Protein AF-A0A4Q5R2R3-F1 (afdb_monomer_lite)

Structure (mmCIF, N/CA/C/O backbone):
data_AF-A0A4Q5R2R3-F1
#
_entry.id   AF-A0A4Q5R2R3-F1
#
loop_
_atom_site.group_PDB
_atom_site.id
_atom_site.type_symbol
_atom_site.label_atom_id
_atom_site.label_alt_id
_atom_site.label_comp_id
_atom_site.label_asym_id
_atom_site.label_entity_id
_atom_site.label_seq_id
_atom_site.pdbx_PDB_ins_code
_atom_site.Cartn_x
_atom_site.Cartn_y
_atom_site.Cartn_z
_atom_site.occupancy
_atom_site.B_iso_or_equiv
_atom_site.auth_seq_id
_atom_site.auth_comp_id
_atom_site.auth_asym_id
_atom_site.auth_atom_id
_atom_site.pdbx_PDB_model_num
ATOM 1 N N . MET A 1 1 ? 22.946 -12.506 -5.726 1.00 46.28 1 MET A N 1
ATOM 2 C CA . MET A 1 1 ? 22.384 -12.528 -4.354 1.00 46.28 1 MET A CA 1
ATOM 3 C C . MET A 1 1 ? 20.900 -12.138 -4.321 1.00 46.28 1 MET A C 1
ATOM 5 O O . MET A 1 1 ? 20.165 -12.759 -3.572 1.00 46.28 1 MET A O 1
ATOM 9 N N . VAL A 1 2 ? 20.431 -11.201 -5.161 1.00 53.28 2 VAL A N 1
ATOM 10 C CA . VAL A 1 2 ? 19.013 -10.762 -5.212 1.00 53.28 2 VAL A CA 1
ATOM 11 C C . VAL A 1 2 ? 18.038 -11.823 -5.771 1.00 53.28 2 VAL A C 1
ATOM 13 O O . VAL A 1 2 ? 16.881 -11.859 -5.369 1.00 53.28 2 VAL A O 1
ATOM 16 N N . THR A 1 3 ? 18.492 -12.733 -6.640 1.00 55.88 3 THR A N 1
ATOM 17 C CA . THR A 1 3 ? 17.652 -13.780 -7.265 1.00 55.88 3 THR A CA 1
ATOM 18 C C . THR A 1 3 ? 17.137 -14.836 -6.283 1.00 55.88 3 THR A C 1
ATOM 20 O O . THR A 1 3 ? 15.954 -15.158 -6.308 1.00 55.88 3 THR A O 1
ATOM 23 N N . ARG A 1 4 ? 17.973 -15.297 -5.341 1.00 57.84 4 ARG A N 1
ATOM 24 C CA . ARG A 1 4 ? 17.592 -16.354 -4.383 1.00 57.84 4 ARG A CA 1
ATOM 25 C C . ARG A 1 4 ? 16.454 -15.961 -3.437 1.00 57.84 4 ARG A C 1
ATOM 27 O O . ARG A 1 4 ? 15.723 -16.828 -2.979 1.00 57.84 4 ARG A O 1
ATOM 34 N N . PHE A 1 5 ? 16.301 -14.672 -3.135 1.00 59.06 5 PHE A N 1
ATOM 35 C CA . PHE A 1 5 ? 15.263 -14.202 -2.213 1.00 59.06 5 PHE A CA 1
ATOM 36 C C . PHE A 1 5 ? 13.872 -14.220 -2.860 1.00 59.06 5 PHE A C 1
ATOM 38 O O . PHE A 1 5 ? 12.910 -14.655 -2.235 1.00 59.06 5 PHE A O 1
ATOM 45 N N . LYS A 1 6 ? 13.783 -13.824 -4.138 1.00 60.69 6 LYS A N 1
ATOM 46 C CA . LYS A 1 6 ? 12.540 -13.900 -4.921 1.00 60.69 6 LYS A CA 1
ATOM 47 C C . LYS A 1 6 ? 12.126 -15.334 -5.236 1.00 60.69 6 LYS A C 1
ATOM 49 O O . LYS A 1 6 ? 10.940 -15.621 -5.276 1.00 60.69 6 LYS A O 1
ATOM 54 N N . GLU A 1 7 ? 13.086 -16.232 -5.436 1.00 62.47 7 GLU A N 1
ATOM 55 C CA . GLU A 1 7 ? 12.806 -17.660 -5.643 1.00 62.47 7 GLU A CA 1
ATOM 56 C C . GLU A 1 7 ? 12.306 -18.340 -4.361 1.00 62.47 7 GLU A C 1
ATOM 58 O O . GLU A 1 7 ? 11.415 -19.181 -4.421 1.00 62.47 7 GLU A O 1
ATOM 63 N N . ALA A 1 8 ? 12.851 -17.959 -3.200 1.00 67.94 8 ALA A N 1
ATOM 64 C CA . ALA A 1 8 ? 12.448 -18.519 -1.912 1.00 67.94 8 ALA A CA 1
ATOM 65 C C . ALA A 1 8 ? 11.093 -17.982 -1.422 1.00 67.94 8 ALA A C 1
ATOM 67 O O . ALA A 1 8 ? 10.328 -18.734 -0.822 1.00 67.94 8 ALA A O 1
ATOM 68 N N . LEU A 1 9 ? 10.782 -16.704 -1.675 1.00 65.44 9 LEU A N 1
ATOM 69 C CA . LEU A 1 9 ? 9.484 -16.108 -1.358 1.00 65.44 9 LEU A CA 1
ATOM 70 C C . LEU A 1 9 ? 8.958 -15.240 -2.519 1.00 65.44 9 LEU A C 1
ATOM 72 O O . LEU A 1 9 ? 9.043 -14.009 -2.465 1.00 65.44 9 LEU A O 1
ATOM 76 N N . PRO A 1 10 ? 8.346 -15.855 -3.546 1.00 64.69 10 PRO A N 1
ATOM 77 C CA . PRO A 1 10 ? 7.868 -15.144 -4.737 1.00 64.69 10 PRO A CA 1
ATOM 78 C C . PRO A 1 10 ? 6.743 -14.138 -4.458 1.00 64.69 10 PRO A C 1
ATOM 80 O O . PRO A 1 10 ? 6.491 -13.259 -5.277 1.00 64.69 10 PRO A O 1
ATOM 83 N N . TYR A 1 11 ? 6.096 -14.230 -3.292 1.00 68.56 11 TYR A N 1
ATOM 84 C CA . TYR A 1 11 ? 4.989 -13.360 -2.889 1.00 68.56 11 TYR A CA 1
ATOM 85 C C . TYR A 1 11 ? 5.339 -12.382 -1.761 1.00 68.56 11 TYR A C 1
ATOM 87 O O . TYR A 1 11 ? 4.468 -11.650 -1.300 1.00 68.56 11 TYR A O 1
ATOM 95 N N . PHE A 1 12 ? 6.591 -12.343 -1.293 1.00 71.50 12 PHE A N 1
ATOM 96 C CA . PHE A 1 12 ? 6.954 -11.489 -0.155 1.00 71.50 12 PHE A CA 1
ATOM 97 C C . PHE A 1 12 ? 6.822 -9.996 -0.457 1.00 71.50 12 PHE A C 1
ATOM 99 O O . PHE A 1 12 ? 6.489 -9.214 0.431 1.00 71.50 12 PHE A O 1
ATOM 106 N N . ASP A 1 13 ? 7.013 -9.621 -1.723 1.00 65.75 13 ASP A N 1
ATOM 107 C CA . ASP A 1 13 ? 6.821 -8.253 -2.210 1.00 65.75 13 ASP A CA 1
ATOM 108 C C . ASP A 1 13 ? 5.364 -7.773 -2.007 1.00 65.75 13 ASP A C 1
ATOM 110 O O . ASP A 1 13 ? 5.130 -6.577 -1.876 1.00 65.75 13 ASP A O 1
ATOM 114 N N . TYR A 1 14 ? 4.404 -8.703 -1.893 1.00 65.75 14 TYR A N 1
ATOM 115 C CA . TYR A 1 14 ? 2.988 -8.447 -1.603 1.00 65.75 14 TYR A CA 1
ATOM 116 C C . TYR A 1 14 ? 2.645 -8.551 -0.107 1.00 65.75 14 TYR A C 1
AT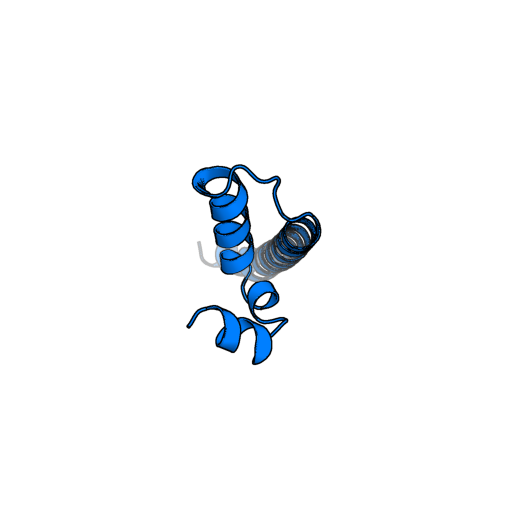OM 118 O O . TYR A 1 14 ? 1.517 -8.302 0.291 1.00 65.75 14 TYR A O 1
ATOM 126 N N . LEU A 1 15 ? 3.571 -8.934 0.773 1.00 75.75 15 LEU A N 1
ATOM 127 C CA . LEU A 1 15 ? 3.263 -9.007 2.207 1.00 75.75 15 LEU A CA 1
ATOM 128 C C . LEU A 1 15 ? 3.313 -7.621 2.869 1.00 75.75 15 LEU A C 1
ATOM 130 O O . LEU A 1 15 ? 2.636 -7.370 3.866 1.00 75.75 15 LEU A O 1
ATOM 134 N N . ASN A 1 16 ? 4.142 -6.731 2.319 1.00 79.50 16 ASN A N 1
ATOM 135 C CA . ASN A 1 16 ? 4.407 -5.408 2.859 1.00 79.50 16 ASN A CA 1
ATOM 136 C C . ASN A 1 16 ? 4.096 -4.328 1.806 1.00 79.50 16 ASN A C 1
ATOM 138 O O . ASN A 1 16 ? 4.854 -4.215 0.842 1.00 79.50 16 ASN A O 1
ATOM 142 N N . PRO A 1 17 ? 3.074 -3.473 2.006 1.00 78.31 17 PRO A N 1
ATOM 143 C CA . PRO A 1 17 ? 2.726 -2.424 1.042 1.00 78.31 17 PRO A CA 1
ATOM 144 C C . PRO A 1 17 ? 3.850 -1.390 0.840 1.00 78.31 17 PRO A C 1
ATOM 146 O O . PRO A 1 17 ? 3.942 -0.748 -0.201 1.00 78.31 17 PRO A O 1
ATOM 149 N N . ILE A 1 18 ? 4.778 -1.247 1.797 1.00 84.25 18 ILE A N 1
ATOM 150 C CA . ILE A 1 18 ? 5.965 -0.393 1.619 1.00 84.25 18 ILE A CA 1
ATOM 151 C C . ILE A 1 18 ? 6.917 -0.988 0.570 1.00 84.25 18 ILE A C 1
ATOM 153 O O . ILE A 1 18 ? 7.565 -0.243 -0.168 1.00 84.25 18 ILE A O 1
ATOM 157 N N . ALA A 1 19 ? 7.000 -2.318 0.465 1.00 85.44 19 ALA A N 1
ATOM 158 C CA . ALA A 1 19 ? 7.830 -2.970 -0.544 1.00 85.44 19 ALA A CA 1
ATOM 159 C C . ALA A 1 19 ? 7.310 -2.677 -1.960 1.00 85.44 19 ALA A C 1
ATOM 161 O O . ALA A 1 19 ? 8.114 -2.321 -2.823 1.00 85.44 19 ALA A O 1
ATOM 162 N N . GLY A 1 20 ? 5.989 -2.727 -2.176 1.00 85.25 20 GLY A N 1
ATOM 163 C CA . GLY A 1 20 ? 5.345 -2.358 -3.444 1.00 85.25 20 GLY A CA 1
ATOM 164 C C . GLY A 1 20 ? 5.683 -0.931 -3.888 1.00 85.25 20 GLY A C 1
ATOM 165 O O . GLY A 1 20 ? 6.160 -0.721 -5.011 1.00 85.25 20 GLY A O 1
ATOM 166 N N . ILE A 1 21 ? 5.585 0.034 -2.966 1.00 86.69 21 ILE A N 1
ATOM 167 C CA . ILE A 1 21 ? 5.968 1.435 -3.202 1.00 86.69 21 ILE A CA 1
ATOM 168 C C . ILE A 1 21 ? 7.450 1.547 -3.590 1.00 86.69 21 ILE A C 1
ATOM 170 O O . ILE A 1 21 ? 7.777 2.159 -4.608 1.00 86.69 21 ILE A O 1
ATOM 174 N N . ILE A 1 22 ? 8.360 0.938 -2.821 1.00 89.00 22 ILE A N 1
ATOM 175 C CA . ILE A 1 22 ? 9.809 1.004 -3.080 1.00 89.00 22 ILE A CA 1
ATOM 176 C C . ILE A 1 22 ? 10.160 0.381 -4.438 1.00 89.00 22 ILE A C 1
ATOM 178 O O . ILE A 1 22 ? 10.986 0.927 -5.174 1.00 89.00 22 ILE A O 1
ATOM 182 N N . ILE A 1 23 ? 9.544 -0.751 -4.787 1.00 88.38 23 ILE A N 1
ATOM 183 C CA . ILE A 1 23 ? 9.771 -1.442 -6.063 1.00 88.38 23 ILE A CA 1
ATOM 184 C C . ILE A 1 23 ? 9.310 -0.571 -7.234 1.00 88.38 23 ILE A C 1
ATOM 186 O O . ILE A 1 23 ? 10.046 -0.427 -8.214 1.00 88.38 23 ILE A O 1
ATOM 190 N N . ASN A 1 24 ? 8.132 0.046 -7.129 1.00 90.12 24 ASN A N 1
ATOM 191 C CA . ASN A 1 24 ? 7.605 0.929 -8.167 1.00 90.12 24 ASN A CA 1
ATOM 192 C C . ASN A 1 24 ? 8.447 2.200 -8.331 1.00 90.12 24 ASN A C 1
ATOM 194 O O . ASN A 1 24 ? 8.801 2.553 -9.456 1.00 90.12 24 ASN A O 1
ATOM 198 N N . VAL A 1 25 ? 8.851 2.836 -7.227 1.00 91.75 25 VAL A N 1
ATOM 199 C CA . VAL A 1 25 ? 9.759 3.994 -7.258 1.00 91.75 25 VAL A CA 1
ATOM 200 C C . VAL A 1 25 ? 11.084 3.623 -7.922 1.00 91.75 25 VAL A C 1
ATOM 202 O O . VAL A 1 25 ? 11.546 4.342 -8.806 1.00 91.75 25 VAL A O 1
ATOM 205 N N . ARG A 1 26 ? 11.673 2.474 -7.566 1.00 91.31 26 ARG A N 1
ATOM 206 C CA . ARG A 1 26 ? 12.908 1.980 -8.190 1.00 91.31 26 ARG A CA 1
ATOM 207 C C . ARG A 1 26 ? 12.742 1.761 -9.695 1.00 91.31 26 ARG A C 1
ATOM 209 O O . ARG A 1 26 ? 13.603 2.203 -10.453 1.00 91.31 26 ARG A O 1
ATOM 216 N N . ARG A 1 27 ? 11.658 1.109 -10.135 1.00 91.50 27 ARG A N 1
ATOM 217 C CA . ARG A 1 27 ? 11.408 0.843 -11.566 1.00 91.50 27 ARG A CA 1
ATOM 218 C C . ARG A 1 27 ? 11.369 2.128 -12.383 1.00 91.50 27 ARG A C 1
ATOM 220 O O . ARG A 1 27 ? 12.013 2.185 -13.425 1.00 91.50 27 ARG A O 1
ATOM 227 N N . VAL A 1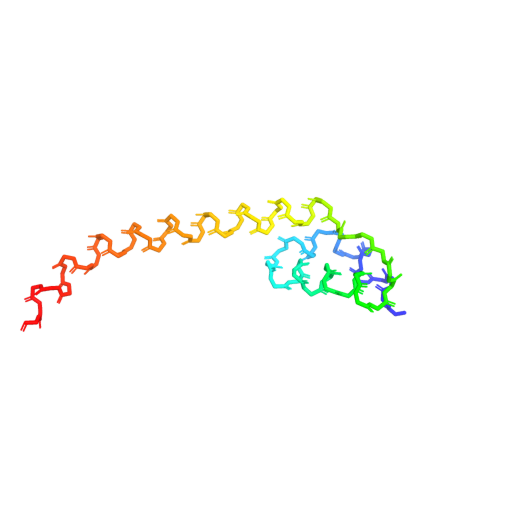 28 ? 10.685 3.159 -11.893 1.00 93.19 28 VAL A N 1
ATOM 228 C CA . VAL A 1 28 ? 10.567 4.430 -12.620 1.00 93.19 28 VAL A CA 1
ATOM 229 C C . VAL A 1 28 ? 11.857 5.240 -12.541 1.00 93.19 28 VAL A C 1
ATOM 231 O O . VAL A 1 28 ? 12.375 5.668 -13.567 1.00 93.19 28 VAL A O 1
ATOM 234 N N . MET A 1 29 ? 12.392 5.440 -11.335 1.00 92.81 29 MET A N 1
ATOM 235 C CA . MET A 1 29 ? 13.504 6.368 -11.107 1.00 92.81 29 MET A CA 1
ATOM 236 C C . MET A 1 29 ? 14.860 5.803 -11.534 1.00 92.81 29 MET A C 1
ATOM 238 O O . MET A 1 29 ? 15.701 6.547 -12.026 1.00 92.81 29 MET A O 1
ATOM 242 N N . MET A 1 30 ? 15.099 4.505 -11.320 1.00 93.38 30 MET A N 1
ATOM 243 C CA . MET A 1 30 ? 16.409 3.888 -11.563 1.00 93.38 30 MET A CA 1
ATOM 244 C C . MET A 1 30 ? 16.446 3.073 -12.851 1.00 93.38 30 MET A C 1
ATOM 246 O O . MET A 1 30 ? 17.471 3.043 -13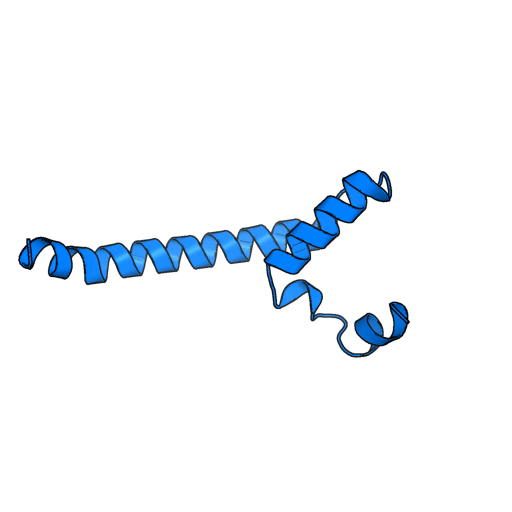.523 1.00 93.38 30 MET A O 1
ATOM 250 N N . GLU A 1 31 ? 15.351 2.389 -13.188 1.00 93.12 31 GLU A N 1
ATOM 251 C CA . GLU A 1 31 ? 15.316 1.500 -14.356 1.00 93.12 31 GLU A CA 1
ATOM 252 C C . GLU A 1 31 ? 14.677 2.149 -15.590 1.00 93.12 31 GLU A C 1
ATOM 254 O O . GLU A 1 31 ? 14.723 1.555 -16.666 1.00 93.12 31 GLU A O 1
ATOM 259 N N . GLY A 1 32 ? 14.064 3.334 -15.452 1.00 92.38 32 GLY A N 1
ATOM 260 C CA . GLY A 1 32 ? 13.340 4.008 -16.535 1.00 92.38 32 GLY A CA 1
ATOM 261 C C . GLY A 1 32 ? 12.143 3.208 -17.064 1.00 92.38 32 GLY A C 1
ATOM 262 O O . GLY A 1 32 ? 11.698 3.425 -18.189 1.00 92.38 32 GLY A O 1
ATOM 263 N N . LYS A 1 33 ? 11.640 2.246 -16.282 1.00 92.69 33 LYS A N 1
ATOM 264 C CA . LYS A 1 33 ? 10.522 1.371 -16.647 1.00 92.69 33 LYS A CA 1
ATOM 265 C C . LYS A 1 33 ? 9.227 1.879 -16.038 1.00 92.69 33 LYS A C 1
ATOM 267 O O . LYS A 1 33 ? 9.213 2.475 -14.964 1.00 92.69 33 LYS A O 1
ATOM 272 N N . ALA A 1 34 ? 8.119 1.546 -16.692 1.00 91.31 34 ALA A N 1
ATOM 273 C CA . ALA A 1 34 ? 6.804 1.767 -16.116 1.00 91.31 34 ALA A CA 1
ATOM 274 C C . ALA A 1 34 ? 6.647 1.021 -14.766 1.00 91.31 34 ALA A C 1
ATOM 276 O O . ALA A 1 34 ? 7.257 -0.049 -14.578 1.00 91.31 34 ALA A O 1
ATOM 277 N N . PRO A 1 35 ? 5.824 1.565 -13.846 1.00 89.56 35 PRO A N 1
ATOM 278 C CA . PRO A 1 35 ? 5.425 0.876 -12.625 1.00 89.56 35 PRO A CA 1
ATOM 279 C C . PRO A 1 35 ? 4.821 -0.495 -12.921 1.00 89.56 35 PRO A C 1
ATOM 281 O O . PRO A 1 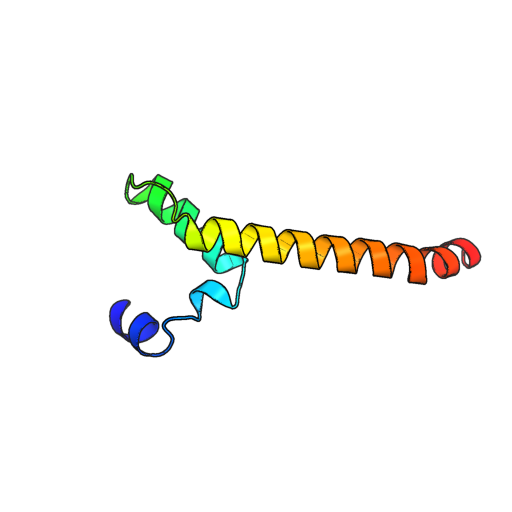35 ? 4.273 -0.736 -13.996 1.00 89.56 35 PRO A O 1
ATOM 284 N N . ASP A 1 36 ? 4.903 -1.388 -11.945 1.00 89.12 36 ASP A N 1
ATOM 285 C CA . ASP A 1 36 ? 4.214 -2.665 -11.987 1.00 89.12 36 ASP A CA 1
ATOM 286 C C . ASP A 1 36 ? 2.716 -2.469 -11.668 1.00 89.12 36 ASP A C 1
ATOM 288 O O . ASP A 1 36 ? 2.380 -2.078 -10.542 1.00 89.12 36 ASP A O 1
ATOM 292 N N . PRO A 1 37 ? 1.802 -2.731 -12.622 1.00 87.44 37 PRO A N 1
ATOM 293 C CA . PRO A 1 37 ? 0.377 -2.497 -12.410 1.00 87.44 37 PRO A CA 1
ATOM 294 C C . PRO A 1 37 ? -0.220 -3.429 -11.350 1.00 87.44 37 PRO A C 1
ATOM 296 O O . PRO A 1 37 ? -1.165 -3.045 -10.662 1.00 87.44 37 PRO A O 1
ATOM 299 N N . SER A 1 38 ? 0.323 -4.641 -11.196 1.00 87.88 38 SER A N 1
ATOM 300 C CA . SER A 1 38 ? -0.169 -5.616 -10.224 1.00 87.88 38 SER A CA 1
ATOM 301 C C . SER A 1 38 ? 0.205 -5.217 -8.801 1.00 87.88 38 SER A C 1
ATOM 303 O O . SER A 1 38 ? -0.650 -5.274 -7.919 1.00 87.88 38 SER A O 1
ATOM 305 N N . LEU A 1 39 ? 1.446 -4.768 -8.573 1.00 84.31 39 LEU A N 1
ATOM 306 C CA . LEU A 1 39 ? 1.847 -4.227 -7.264 1.00 84.31 39 LEU A CA 1
ATOM 307 C C . LEU A 1 39 ? 1.067 -2.953 -6.928 1.00 84.31 39 LEU A C 1
ATOM 309 O O . LEU A 1 39 ? 0.580 -2.813 -5.813 1.00 84.31 39 LEU A O 1
ATOM 313 N N . PHE A 1 40 ? 0.867 -2.065 -7.905 1.00 85.06 40 PHE A N 1
ATOM 314 C CA . PHE A 1 40 ? 0.102 -0.836 -7.694 1.00 85.06 40 PHE A CA 1
ATOM 315 C C . PHE A 1 40 ? -1.358 -1.102 -7.287 1.00 85.06 40 PHE A C 1
ATOM 317 O O . PHE A 1 40 ? -1.858 -0.506 -6.333 1.00 85.06 40 PHE A O 1
ATOM 324 N N . ALA A 1 41 ? -2.044 -2.021 -7.975 1.00 89.06 41 ALA A N 1
ATOM 325 C CA . ALA A 1 41 ? -3.410 -2.407 -7.618 1.00 89.06 41 ALA A CA 1
ATOM 326 C C . ALA A 1 41 ? -3.482 -3.016 -6.209 1.00 89.06 41 ALA A C 1
ATOM 328 O O . ALA A 1 41 ? -4.422 -2.759 -5.458 1.00 89.06 41 ALA A O 1
ATOM 329 N N . PHE A 1 42 ? -2.473 -3.797 -5.837 1.00 88.31 42 PHE A N 1
ATOM 330 C CA . PHE A 1 42 ? -2.395 -4.423 -4.528 1.00 88.31 42 PHE A CA 1
ATOM 331 C C . PHE A 1 42 ? -2.163 -3.402 -3.401 1.00 88.31 42 PHE A C 1
ATOM 333 O O . PHE A 1 42 ? -2.867 -3.436 -2.390 1.00 88.31 42 PHE A O 1
ATOM 340 N N . ASP A 1 43 ? -1.266 -2.435 -3.607 1.00 87.94 43 ASP A N 1
ATOM 341 C CA . ASP A 1 43 ? -1.025 -1.331 -2.668 1.00 87.94 43 ASP A CA 1
ATOM 342 C C . ASP A 1 43 ? -2.289 -0.474 -2.462 1.00 87.94 43 ASP A C 1
ATOM 344 O O . ASP A 1 43 ? -2.582 -0.037 -1.342 1.00 87.94 43 ASP A O 1
ATOM 348 N N . LEU A 1 44 ? -3.095 -0.281 -3.514 1.00 90.38 44 LEU A N 1
ATOM 349 C CA . LEU A 1 44 ? -4.394 0.395 -3.417 1.00 90.38 44 LEU A CA 1
ATOM 350 C C . LEU A 1 44 ? -5.390 -0.387 -2.557 1.00 90.38 44 LEU A C 1
ATOM 352 O O . LEU A 1 44 ? -6.052 0.204 -1.702 1.00 90.38 44 LEU A O 1
ATOM 356 N N . VAL A 1 45 ? -5.483 -1.706 -2.744 1.00 92.56 45 VAL A N 1
ATOM 357 C CA . VAL A 1 45 ? -6.347 -2.565 -1.920 1.00 92.56 45 VAL A CA 1
ATOM 358 C C . VAL A 1 45 ? -5.923 -2.498 -0.454 1.00 92.56 45 VAL A C 1
ATOM 360 O O . VAL A 1 45 ? -6.772 -2.279 0.409 1.00 92.56 45 VAL A O 1
ATOM 363 N N . TYR A 1 46 ? -4.623 -2.604 -0.167 1.00 90.00 46 TYR A N 1
ATOM 364 C CA . TYR A 1 46 ? -4.100 -2.451 1.194 1.00 90.00 46 TYR A CA 1
ATOM 365 C C . TYR A 1 46 ? -4.485 -1.106 1.805 1.00 90.00 46 TYR A C 1
ATOM 367 O O . TYR A 1 46 ? -4.975 -1.058 2.933 1.00 90.00 46 TYR A O 1
ATOM 375 N N . SER A 1 47 ? -4.310 -0.022 1.050 1.00 91.88 47 SER A N 1
ATOM 376 C CA . SER A 1 47 ? -4.625 1.333 1.506 1.00 91.88 47 SER A CA 1
ATOM 377 C C . SER A 1 47 ? -6.114 1.500 1.823 1.00 91.88 47 SER A C 1
ATOM 379 O O . SER A 1 47 ? -6.464 2.076 2.853 1.00 91.88 47 SER A O 1
ATOM 381 N N . LEU A 1 48 ? -6.997 0.946 0.987 1.00 95.69 48 LEU A N 1
ATOM 382 C CA . LEU A 1 48 ? -8.444 0.962 1.218 1.00 95.69 48 LEU A CA 1
ATOM 383 C C . LEU A 1 48 ? -8.835 0.164 2.463 1.00 95.69 48 LEU A C 1
ATOM 385 O O . LEU A 1 48 ? -9.609 0.654 3.282 1.00 95.69 48 LEU A O 1
ATOM 389 N N . VAL A 1 49 ? -8.280 -1.038 2.637 1.00 94.94 49 VAL A N 1
ATOM 390 C CA . VAL A 1 49 ? -8.515 -1.863 3.832 1.00 94.94 49 VAL A CA 1
ATOM 391 C C . VAL A 1 49 ? -8.081 -1.109 5.087 1.00 94.94 49 VAL A C 1
ATOM 393 O O . VAL A 1 49 ? -8.840 -1.026 6.053 1.00 94.94 49 VAL A O 1
ATOM 396 N N . PHE A 1 50 ? -6.894 -0.501 5.061 1.00 94.75 50 PHE A N 1
ATOM 397 C CA . PHE A 1 50 ? -6.370 0.262 6.191 1.00 94.75 50 PHE A CA 1
ATOM 398 C C . PHE A 1 50 ? -7.232 1.488 6.508 1.00 94.75 50 PHE A C 1
ATOM 400 O O . PHE A 1 50 ? -7.509 1.761 7.675 1.00 94.75 50 PHE A O 1
ATOM 407 N N . LEU A 1 51 ? -7.709 2.193 5.478 1.00 95.69 51 LEU A N 1
ATOM 408 C CA . LEU A 1 51 ? -8.614 3.329 5.631 1.00 95.69 51 LEU A CA 1
ATOM 409 C C . LEU A 1 51 ? -9.942 2.907 6.265 1.00 95.69 51 LEU A C 1
ATOM 411 O O . LEU A 1 51 ? -10.388 3.539 7.219 1.00 95.69 51 LEU A O 1
ATOM 415 N N . ILE A 1 52 ? -10.556 1.827 5.776 1.00 96.81 52 ILE A N 1
ATOM 416 C CA . ILE A 1 52 ? -11.818 1.306 6.316 1.00 96.81 52 ILE A CA 1
ATOM 417 C C . ILE A 1 52 ? -11.647 0.925 7.788 1.00 96.81 52 ILE A C 1
ATOM 419 O O . ILE A 1 52 ? -12.468 1.313 8.619 1.00 96.81 52 ILE A O 1
ATOM 423 N N . ILE A 1 53 ? -10.568 0.214 8.126 1.00 96.06 53 ILE A N 1
ATOM 424 C CA . ILE A 1 53 ? -10.256 -0.152 9.513 1.00 96.06 53 ILE A CA 1
ATOM 425 C C . ILE A 1 53 ? -10.054 1.104 10.364 1.00 96.06 53 ILE A C 1
ATOM 427 O O . ILE A 1 53 ? -10.614 1.193 11.454 1.00 96.06 53 ILE A O 1
ATOM 431 N N . GLY A 1 54 ? -9.302 2.089 9.868 1.00 94.38 54 GLY A N 1
ATOM 432 C CA . GLY A 1 54 ? -9.055 3.351 10.563 1.00 94.38 54 GLY A CA 1
ATOM 433 C C . GLY A 1 54 ? -10.340 4.126 10.851 1.00 94.38 54 GLY A C 1
ATOM 434 O O . GLY A 1 54 ? -10.567 4.531 11.988 1.00 94.38 54 GLY A O 1
ATOM 435 N N . VAL A 1 55 ? -11.220 4.266 9.857 1.00 94.69 55 VAL A N 1
ATOM 436 C CA . VAL A 1 55 ? -12.526 4.927 10.010 1.00 94.69 55 VAL A CA 1
ATOM 437 C C . VAL A 1 55 ? -13.427 4.149 10.966 1.00 94.69 55 VAL A C 1
ATOM 439 O O . VAL A 1 55 ? -14.064 4.741 11.836 1.00 94.69 55 VAL A O 1
ATOM 442 N N . TRP A 1 56 ? -13.466 2.820 10.860 1.00 93.75 56 TRP A N 1
ATOM 443 C CA . TRP A 1 56 ? -14.255 1.984 11.764 1.00 93.75 56 TRP A CA 1
ATOM 444 C C . TRP A 1 56 ? -13.776 2.097 13.217 1.00 93.75 56 TRP A C 1
ATOM 446 O O . TRP A 1 56 ? -14.589 2.281 14.127 1.00 93.75 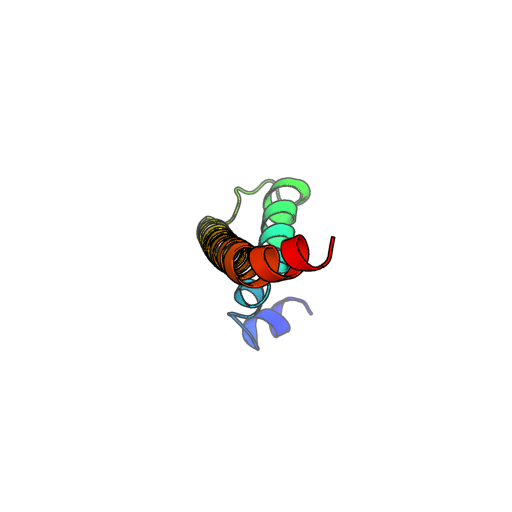56 TRP A O 1
ATOM 456 N N . LEU A 1 57 ? -12.460 2.042 13.441 1.00 93.31 57 LEU A N 1
ATOM 457 C CA . LEU A 1 57 ? -11.856 2.239 14.757 1.00 93.31 57 LEU A CA 1
ATOM 458 C C . LEU A 1 57 ? -12.137 3.642 15.290 1.00 93.31 57 LEU A C 1
ATOM 460 O O . LEU A 1 57 ? -12.515 3.770 16.451 1.00 93.31 57 LEU A O 1
ATOM 464 N N . LEU A 1 58 ? -12.007 4.675 14.456 1.00 91.31 58 LEU A N 1
ATOM 465 C CA . LEU A 1 58 ? -12.294 6.054 14.839 1.00 91.31 58 LEU A CA 1
ATOM 466 C C . LEU A 1 58 ? -13.759 6.230 15.239 1.00 91.31 58 LEU A C 1
ATOM 468 O O . LEU A 1 58 ? -14.030 6.839 16.262 1.00 91.31 58 LEU A O 1
ATOM 472 N N . ASN A 1 59 ? -14.705 5.650 14.506 1.00 87.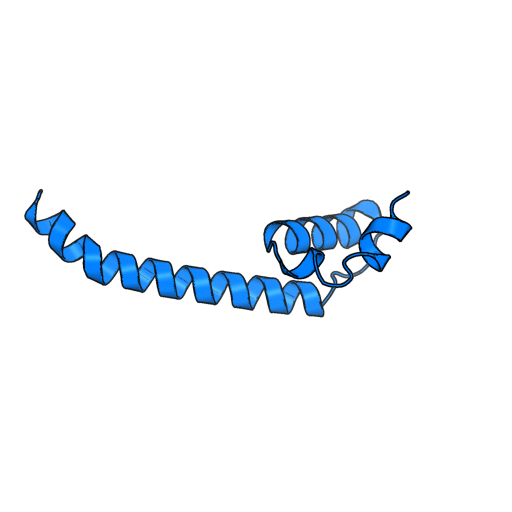62 59 ASN A N 1
ATOM 473 C CA . ASN A 1 59 ? -16.121 5.738 14.866 1.00 87.62 59 ASN A CA 1
ATOM 474 C C . ASN A 1 59 ? -16.431 4.984 16.168 1.00 87.62 59 ASN A C 1
ATOM 476 O O . ASN A 1 59 ? -17.224 5.445 16.986 1.00 87.62 59 ASN A O 1
ATOM 480 N N . LYS A 1 60 ? -15.780 3.837 16.396 1.00 86.19 60 LYS A N 1
ATOM 481 C CA . LYS A 1 60 ? -15.985 3.018 17.600 1.00 86.19 60 LYS A CA 1
ATOM 482 C C . LYS A 1 60 ? -15.323 3.603 18.850 1.00 86.19 60 LYS A C 1
ATOM 484 O O . LYS A 1 60 ? -15.881 3.514 19.943 1.00 86.19 60 LYS A O 1
ATOM 489 N N . LEU A 1 61 ? -14.111 4.132 18.712 1.00 86.44 61 LEU A N 1
ATOM 490 C CA . LEU A 1 61 ? -13.296 4.635 19.821 1.00 86.44 61 LEU A CA 1
ATOM 491 C C . LEU A 1 61 ? -13.446 6.144 20.012 1.00 86.44 61 LEU A C 1
ATOM 493 O O . LEU A 1 61 ? -13.340 6.618 21.136 1.00 86.44 61 LEU A O 1
ATOM 497 N N . GLY A 1 62 ? -13.729 6.887 18.945 1.00 75.31 62 GLY A N 1
ATOM 498 C CA . GLY A 1 62 ? -13.908 8.336 18.959 1.00 75.31 62 GLY A CA 1
ATOM 499 C C . GLY A 1 62 ? -15.092 8.773 19.811 1.00 75.31 62 GLY A C 1
ATOM 500 O O . GLY A 1 62 ? -14.960 9.741 20.550 1.00 75.31 62 GLY A O 1
ATOM 501 N N . ALA A 1 63 ? -16.192 8.010 19.818 1.00 68.06 63 ALA A N 1
ATOM 502 C CA . ALA A 1 63 ? -17.307 8.254 20.737 1.00 68.06 63 ALA A CA 1
ATOM 503 C C . ALA A 1 63 ? -16.855 8.192 22.211 1.00 68.06 63 ALA A C 1
ATOM 505 O O . ALA A 1 63 ? -17.131 9.102 22.983 1.00 68.06 63 ALA A O 1
ATOM 506 N N . LYS A 1 64 ? -16.054 7.180 22.577 1.00 67.19 64 LYS A N 1
ATOM 507 C CA . LYS A 1 64 ? -15.490 7.045 23.934 1.00 67.19 64 LYS A CA 1
ATOM 508 C C . LYS A 1 64 ? -14.404 8.075 24.252 1.00 67.19 64 LYS A C 1
ATOM 510 O O . LYS A 1 64 ? -14.192 8.399 25.415 1.00 67.19 64 LYS A O 1
ATOM 515 N N . ALA A 1 65 ? -13.667 8.540 23.245 1.00 71.12 65 ALA A N 1
ATOM 516 C CA . ALA A 1 65 ? -12.643 9.567 23.413 1.00 71.12 65 ALA A CA 1
ATOM 517 C C . ALA A 1 65 ? -13.268 10.953 23.633 1.00 71.12 65 ALA A C 1
ATOM 519 O O . ALA A 1 65 ? -12.762 11.712 24.452 1.00 71.12 65 ALA A O 1
ATOM 520 N N . ALA A 1 66 ? -14.381 11.251 22.954 1.00 69.50 66 ALA A N 1
ATOM 521 C CA . ALA A 1 66 ? -15.141 12.485 23.130 1.00 69.50 66 ALA A CA 1
ATOM 522 C C . ALA A 1 66 ? -15.813 12.574 24.510 1.00 69.50 66 ALA A C 1
ATOM 524 O O . ALA A 1 66 ? -15.885 13.656 25.070 1.00 69.50 66 ALA A O 1
ATOM 525 N N . GLU A 1 67 ? -16.240 11.448 25.089 1.00 68.00 67 GLU A N 1
ATOM 526 C CA . GLU A 1 67 ? -16.777 11.388 26.462 1.00 68.00 67 GLU A CA 1
ATOM 527 C C . GLU A 1 67 ? -15.719 11.627 27.557 1.00 68.00 67 GLU A C 1
ATOM 529 O O . GLU A 1 67 ? -16.069 11.820 28.720 1.00 68.00 67 GLU A O 1
ATOM 534 N N . LYS A 1 68 ? -14.426 11.569 27.211 1.00 64.69 68 LYS A N 1
ATOM 535 C CA . LYS A 1 68 ? -13.304 11.733 28.150 1.00 64.69 68 LYS A CA 1
ATOM 536 C C . LYS A 1 68 ? -12.619 13.109 28.045 1.00 64.69 68 LYS A C 1
ATOM 538 O O . LYS A 1 68 ? -11.650 13.340 28.770 1.00 64.69 68 LYS A O 1
ATOM 543 N N . LEU A 1 69 ? -13.091 13.970 27.140 1.00 52.16 69 LEU A N 1
ATOM 544 C CA . LEU A 1 69 ? -12.724 15.387 27.006 1.00 52.16 69 LEU A CA 1
ATOM 545 C C . LEU A 1 69 ? -13.690 16.255 27.816 1.00 52.16 69 LEU A C 1
ATOM 547 O O . LEU A 1 69 ? -13.196 17.228 28.425 1.00 52.16 69 LEU A O 1
#

Radius of gyration: 17.72 Å; chains: 1; bounding box: 40×34×45 Å

Secondary structure (DSSP, 8-state):
-HHHHHHH-TTGGGT-HHHHHHHHHHHHHTT-PPP-HHHHHHHHHHHHHHHHHHHHHHHHHHHHHHTT-

Sequence (69 aa):
MVTRFKEALPYFDYLNPIAGIIINVRRVMMEGKAPDPSLFAFDLVYSLVFLIIGVWLLNKLGAKAAEKL

Foldseek 3Di:
DVVVVCVVPVCVCLVDLVSLVVQQCCCCPPVVHHRDVVSVVSNVVVVVVVVVVVVVCCVVCVVVVVVVD

pLDDT: mean 81.48, std 13.34, range [46.28, 96.81]